Protein AF-A0A7W5FK59-F1 (afdb_monomer_lite)

Secondary structure (DSSP, 8-state):
-EEE-TTS-EEE-----EE-SS-EEEEEETT-THHHHHHH--EEEEEE--SSSSP-EEEEEEEEEEEEEES--HHHHHHGGGS---HHHHHHHHHHHHHH-SEEEEEEEEEEEEEEE-SSS---HHHHHHHHHHHHHHHHHHHHHHHH--

Foldseek 3Di:
DWAQAPVRDIDDDDFFWDDPPFWTKGKFAPPDRCVVRCVVPQWDWDWDWDPDPPIKIKIFIWGWDKAKDFFDDVRNLVRVVPDPDDPVRSVVVNVVRRVPGRIIIITITGTPDMDIDDVPPHHDVVVVVVVVVVVVVVVVVVVVVVVVVD

InterPro domains:
  IPR011576 Pyridoxamine 5'-phosphate oxidase, N-terminal [PF01243] (4-77)
  IPR012349 FMN-binding split barrel [G3DSA:2.30.110.10] (1-125)

Radius of gyration: 23.06 Å; chains: 1; bounding box: 51×38×73 Å

Sequence (150 aa):
MAYATKDGSPRTIPIGFTWNGSQIVVCTAKNAPKLPSLRRDPRVALTIDTEVHPPKILFIRGRAELDSVDGIPEEYLRMNGSYRMTAGQRAEWESAVRSLYDGMVRIVITPTWVKLIDFETTLPSAVEELLRRRTKRQRAERQRAERQGA

Organism: NCBI:txid113559

Structure (mmCIF, N/CA/C/O backbone):
data_AF-A0A7W5FK59-F1
#
_entry.id   AF-A0A7W5FK59-F1
#
loop_
_atom_site.group_PDB
_atom_site.id
_atom_site.type_symbol
_atom_site.label_atom_id
_atom_site.label_alt_id
_atom_site.label_comp_id
_atom_site.label_asym_id
_atom_site.label_entity_id
_atom_site.label_seq_id
_atom_site.pdbx_PDB_ins_code
_atom_site.Cartn_x
_atom_site.Cartn_y
_atom_site.Cartn_z
_atom_site.occupancy
_atom_site.B_iso_or_equiv
_atom_site.auth_seq_id
_atom_site.auth_comp_id
_atom_site.auth_asym_id
_atom_site.auth_atom_id
_atom_site.pdbx_PDB_model_num
ATOM 1 N N . MET A 1 1 ? 1.265 -3.318 2.529 1.00 96.94 1 MET A N 1
ATOM 2 C CA . MET A 1 1 ? 0.164 -4.041 1.852 1.00 96.94 1 MET A CA 1
ATOM 3 C C . MET A 1 1 ? 0.190 -5.502 2.258 1.00 96.94 1 MET A C 1
ATOM 5 O O . MET A 1 1 ? 1.253 -6.112 2.222 1.00 96.94 1 MET A O 1
ATOM 9 N N . ALA A 1 2 ? -0.966 -6.054 2.606 1.00 98.31 2 ALA A N 1
ATOM 10 C CA . ALA A 1 2 ? -1.166 -7.460 2.914 1.00 98.31 2 ALA A CA 1
ATOM 11 C C . ALA A 1 2 ? -2.051 -8.139 1.858 1.00 98.31 2 ALA A C 1
ATOM 13 O O . ALA A 1 2 ? -2.970 -7.516 1.323 1.00 98.31 2 ALA A O 1
ATOM 14 N N . TYR A 1 3 ? -1.756 -9.404 1.568 1.00 98.56 3 TYR A N 1
ATOM 15 C CA . TYR A 1 3 ? -2.476 -10.264 0.628 1.00 98.56 3 TYR A CA 1
ATOM 16 C C . TYR A 1 3 ? -2.338 -11.733 1.055 1.00 98.56 3 TYR A C 1
ATOM 18 O O . TYR A 1 3 ? -1.426 -12.075 1.813 1.00 98.56 3 TYR A O 1
ATOM 26 N N . ALA A 1 4 ? -3.226 -12.602 0.575 1.00 98.38 4 ALA A N 1
ATOM 27 C CA . ALA A 1 4 ? -3.087 -14.046 0.753 1.00 98.38 4 ALA A CA 1
ATOM 28 C C . ALA A 1 4 ? -2.105 -14.607 -0.283 1.00 98.38 4 ALA A C 1
ATOM 30 O O . ALA A 1 4 ? -2.219 -14.319 -1.474 1.00 98.38 4 ALA A O 1
ATOM 31 N N . THR A 1 5 ? -1.132 -15.402 0.148 1.00 97.56 5 THR A N 1
ATOM 32 C CA . THR A 1 5 ? -0.229 -16.156 -0.735 1.00 97.56 5 THR A CA 1
ATOM 33 C C . THR A 1 5 ? -0.960 -17.316 -1.415 1.00 97.56 5 THR A C 1
ATOM 35 O O . THR A 1 5 ? -2.113 -17.635 -1.121 1.00 97.56 5 THR A O 1
ATOM 38 N N . LYS A 1 6 ? -0.269 -18.007 -2.330 1.00 95.00 6 LYS A N 1
ATOM 39 C CA . LYS A 1 6 ? -0.809 -19.186 -3.022 1.00 95.00 6 LYS A CA 1
ATOM 40 C C . LYS A 1 6 ? -1.240 -20.325 -2.096 1.00 95.00 6 LYS A C 1
ATOM 42 O O . LYS A 1 6 ? -2.099 -21.086 -2.508 1.00 95.00 6 LYS A O 1
ATOM 47 N N . ASP A 1 7 ? -0.675 -20.469 -0.904 1.00 95.12 7 ASP A N 1
ATOM 48 C CA . ASP A 1 7 ? -1.100 -21.474 0.084 1.00 95.12 7 ASP A CA 1
ATOM 49 C C . ASP A 1 7 ? -2.190 -20.950 1.041 1.00 95.12 7 ASP A C 1
ATOM 51 O O . ASP A 1 7 ? -2.656 -21.679 1.908 1.00 95.12 7 ASP A O 1
ATOM 55 N N . GLY A 1 8 ? -2.639 -19.703 0.858 1.00 95.81 8 GLY A N 1
ATOM 56 C CA . GLY A 1 8 ? -3.644 -19.050 1.694 1.00 95.81 8 GLY A CA 1
ATOM 57 C C . GLY A 1 8 ? -3.084 -18.377 2.948 1.00 95.81 8 GLY A C 1
ATOM 58 O O . GLY A 1 8 ? -3.845 -17.705 3.645 1.00 95.81 8 GLY A O 1
ATOM 59 N N . SER A 1 9 ? -1.783 -18.503 3.235 1.00 97.62 9 SER A N 1
ATOM 60 C CA . SER A 1 9 ? -1.173 -17.808 4.369 1.00 97.62 9 SER A CA 1
ATOM 61 C C . SER A 1 9 ? -1.144 -16.283 4.151 1.00 97.62 9 SER A C 1
ATOM 63 O O . SER A 1 9 ? -1.069 -15.789 3.019 1.00 97.62 9 SER A O 1
ATOM 65 N N . PRO A 1 10 ? -1.262 -15.476 5.219 1.00 97.62 10 PRO A N 1
ATOM 66 C CA . PRO A 1 10 ? -1.187 -14.031 5.086 1.00 97.62 10 PRO A CA 1
ATOM 67 C C . PRO A 1 10 ? 0.263 -13.598 4.861 1.00 97.62 10 PRO A C 1
ATOM 69 O O . PRO A 1 10 ? 1.164 -13.968 5.612 1.00 97.62 10 PRO A O 1
ATOM 72 N N . ARG A 1 11 ? 0.490 -12.731 3.873 1.00 97.69 11 ARG A N 1
ATOM 73 C CA . ARG A 1 11 ? 1.781 -12.072 3.663 1.00 97.69 11 ARG A CA 1
ATOM 74 C C . ARG A 1 11 ? 1.618 -10.566 3.653 1.00 97.69 11 ARG A C 1
ATOM 76 O O . ARG A 1 11 ? 0.783 -10.029 2.931 1.00 97.69 11 ARG A O 1
ATOM 83 N N . THR A 1 12 ? 2.474 -9.886 4.408 1.00 97.81 12 THR A N 1
ATOM 84 C CA . THR A 1 12 ? 2.587 -8.426 4.405 1.00 97.81 12 THR A CA 1
ATOM 85 C C . THR A 1 12 ? 3.912 -7.993 3.789 1.00 97.81 12 THR A C 1
ATOM 87 O O . THR A 1 12 ? 4.931 -8.663 3.956 1.00 97.81 12 THR A O 1
ATOM 90 N N . ILE A 1 13 ? 3.887 -6.896 3.034 1.00 96.75 13 ILE A N 1
ATOM 91 C CA . ILE A 1 13 ? 5.071 -6.257 2.457 1.00 96.75 13 ILE A CA 1
ATOM 92 C C . ILE A 1 13 ? 4.979 -4.730 2.589 1.00 96.75 13 ILE A C 1
ATOM 94 O O . ILE A 1 13 ? 3.888 -4.172 2.392 1.00 96.75 13 ILE A O 1
ATOM 98 N N . PRO A 1 14 ? 6.095 -4.031 2.858 1.00 94.88 14 PRO A N 1
ATOM 99 C CA . PRO A 1 14 ? 6.174 -2.600 2.604 1.00 94.88 14 PRO A CA 1
ATOM 100 C C . PRO A 1 14 ? 6.085 -2.367 1.093 1.00 94.88 14 PRO A C 1
ATOM 102 O O . PRO A 1 14 ? 6.610 -3.154 0.299 1.00 94.88 14 PRO A O 1
ATOM 105 N N . ILE A 1 15 ? 5.357 -1.334 0.679 1.00 93.94 15 ILE A N 1
ATOM 106 C CA . ILE A 1 15 ? 5.208 -1.022 -0.740 1.00 93.94 15 ILE A CA 1
ATOM 107 C C . ILE A 1 15 ? 4.877 0.457 -0.930 1.00 93.94 15 ILE A C 1
ATOM 109 O O . ILE A 1 15 ? 4.030 0.992 -0.214 1.00 93.94 15 ILE A O 1
ATOM 113 N N . GLY A 1 16 ? 5.541 1.096 -1.894 1.00 94.19 16 GLY A N 1
ATOM 114 C CA . GLY A 1 16 ? 5.165 2.427 -2.361 1.00 94.19 16 GLY A CA 1
ATOM 115 C C . GLY A 1 16 ? 3.838 2.384 -3.117 1.00 94.19 16 GLY A C 1
ATOM 116 O O . GLY A 1 16 ? 3.477 1.356 -3.700 1.00 94.19 16 GLY A O 1
ATOM 117 N N . PHE A 1 17 ? 3.112 3.497 -3.105 1.00 95.88 17 PHE A N 1
ATOM 118 C CA . PHE A 1 17 ? 1.853 3.641 -3.824 1.00 95.88 17 PHE A CA 1
ATOM 119 C C . PHE A 1 17 ? 1.635 5.086 -4.281 1.00 95.88 17 PHE A C 1
ATOM 121 O O . PHE A 1 17 ? 2.256 6.015 -3.771 1.00 95.88 17 PHE A O 1
ATOM 128 N N . THR A 1 18 ? 0.714 5.270 -5.223 1.00 96.19 18 THR A N 1
ATOM 129 C CA . THR A 1 18 ? 0.133 6.570 -5.582 1.00 96.19 18 THR A CA 1
ATOM 130 C C . THR A 1 18 ? -1.377 6.528 -5.351 1.00 96.19 18 THR A C 1
ATOM 132 O O . THR A 1 18 ? -2.008 5.500 -5.592 1.00 96.19 18 THR A O 1
ATOM 135 N N . TRP A 1 19 ? -1.967 7.635 -4.900 1.00 95.81 19 TRP A N 1
ATOM 136 C CA . TRP A 1 19 ? -3.418 7.835 -4.900 1.00 95.81 19 TRP A CA 1
ATOM 137 C C . TRP A 1 19 ? -3.818 8.633 -6.140 1.00 95.81 19 TRP A C 1
ATOM 139 O O . TRP A 1 19 ? -3.292 9.723 -6.354 1.00 95.81 19 TRP A O 1
ATOM 149 N N . ASN A 1 20 ? -4.734 8.105 -6.954 1.00 94.06 20 ASN A N 1
ATOM 150 C CA . ASN A 1 20 ? -5.186 8.768 -8.186 1.00 94.06 20 ASN A CA 1
ATOM 151 C C . ASN A 1 20 ? -6.514 9.538 -8.025 1.00 94.06 20 ASN A C 1
ATOM 153 O O . ASN A 1 20 ? -7.112 9.940 -9.016 1.00 94.06 20 ASN A O 1
ATOM 157 N N . GLY A 1 21 ? -7.001 9.704 -6.791 1.00 96.00 21 GLY A N 1
ATOM 158 C CA . GLY A 1 21 ? -8.294 10.331 -6.494 1.00 96.00 21 GLY A CA 1
ATOM 159 C C . GLY A 1 21 ? -9.407 9.341 -6.144 1.00 96.00 21 GLY A C 1
ATOM 160 O O . GLY A 1 21 ? -10.349 9.726 -5.457 1.00 96.00 21 GLY A O 1
ATOM 161 N N . SER A 1 22 ? -9.292 8.072 -6.548 1.00 96.88 22 SER A N 1
ATOM 162 C CA . SER A 1 22 ? -10.304 7.038 -6.254 1.00 96.88 22 SER A CA 1
ATOM 163 C C . SER A 1 22 ? -9.731 5.651 -5.944 1.00 96.88 22 SER A C 1
ATOM 165 O O . SER A 1 22 ? -10.368 4.851 -5.256 1.00 96.88 22 SER A O 1
ATOM 167 N N . GLN A 1 23 ? -8.520 5.368 -6.413 1.00 98.25 23 GLN A N 1
ATOM 168 C CA . GLN A 1 23 ? -7.849 4.084 -6.285 1.00 98.25 23 GLN A CA 1
ATOM 169 C C . GLN A 1 23 ? -6.405 4.267 -5.826 1.00 98.25 23 GLN A C 1
ATOM 171 O O . GLN A 1 23 ? -5.742 5.278 -6.085 1.00 98.25 23 GLN A O 1
ATOM 176 N N . ILE A 1 24 ? -5.907 3.233 -5.156 1.00 98.19 24 ILE A N 1
ATOM 177 C CA . ILE A 1 24 ? -4.500 3.121 -4.788 1.00 98.19 24 ILE A CA 1
ATOM 178 C C . ILE A 1 24 ? -3.802 2.346 -5.897 1.00 98.19 24 ILE A C 1
ATOM 180 O O . ILE A 1 24 ? -4.177 1.213 -6.187 1.00 98.19 24 ILE A O 1
ATOM 184 N N . VAL A 1 25 ? -2.774 2.934 -6.499 1.00 98.12 25 VAL A N 1
ATOM 185 C CA . VAL A 1 25 ? -1.997 2.298 -7.563 1.00 98.12 25 VAL A CA 1
ATOM 186 C C . VAL A 1 25 ? -0.626 1.914 -7.035 1.00 98.12 25 VAL A C 1
ATOM 188 O O . VAL A 1 25 ? 0.133 2.752 -6.545 1.00 98.12 25 VAL A O 1
ATOM 191 N N . VAL A 1 26 ? -0.303 0.632 -7.160 1.00 97.69 26 VAL A N 1
ATOM 192 C CA . VAL A 1 26 ? 1.002 0.063 -6.823 1.00 97.69 26 VAL A CA 1
ATOM 193 C C . VAL A 1 26 ? 1.628 -0.475 -8.100 1.00 97.69 26 VAL A C 1
ATOM 195 O O . VAL A 1 26 ? 1.048 -1.333 -8.750 1.00 97.69 26 VAL A O 1
ATOM 198 N N . CYS A 1 27 ? 2.829 -0.029 -8.451 1.00 97.62 27 CYS A N 1
ATOM 199 C CA . CYS A 1 27 ? 3.539 -0.554 -9.620 1.00 97.62 27 CYS A CA 1
ATOM 200 C C . CYS A 1 27 ? 4.596 -1.578 -9.195 1.00 97.62 27 CYS A C 1
ATOM 202 O O . CYS A 1 27 ? 5.284 -1.402 -8.187 1.00 97.62 27 CYS A O 1
ATOM 204 N N . THR A 1 28 ? 4.719 -2.677 -9.937 1.00 97.38 28 THR A N 1
ATOM 205 C CA . THR A 1 28 ? 5.665 -3.753 -9.622 1.00 97.38 28 THR A CA 1
ATOM 206 C C . THR A 1 28 ? 6.175 -4.433 -10.896 1.00 97.38 28 THR A C 1
ATOM 208 O O . THR A 1 28 ? 5.521 -4.381 -11.935 1.00 97.38 28 THR A O 1
ATOM 211 N N . ALA A 1 29 ? 7.332 -5.094 -10.817 1.00 97.12 29 ALA A N 1
ATOM 212 C CA . ALA A 1 29 ? 7.882 -5.872 -11.925 1.00 97.12 29 ALA A CA 1
ATOM 213 C C . ALA A 1 29 ? 6.955 -7.033 -12.336 1.00 97.12 29 ALA A C 1
ATOM 215 O O . ALA A 1 29 ? 6.305 -7.654 -11.487 1.00 97.12 29 ALA A O 1
ATOM 216 N N . LYS A 1 30 ? 6.946 -7.377 -13.631 1.00 97.50 30 LYS A N 1
ATOM 217 C CA . LYS A 1 30 ? 6.098 -8.438 -14.215 1.00 97.50 30 LYS A CA 1
ATOM 218 C C . LYS A 1 30 ? 6.310 -9.827 -13.588 1.00 97.50 30 LYS A C 1
ATOM 220 O O . LYS A 1 30 ? 5.404 -10.657 -13.610 1.00 97.50 30 LYS A O 1
ATOM 225 N N . ASN A 1 31 ? 7.477 -10.076 -12.992 1.00 96.50 31 ASN A N 1
ATOM 226 C CA . ASN A 1 31 ? 7.832 -11.333 -12.326 1.00 96.50 31 ASN A CA 1
ATOM 227 C C . ASN A 1 31 ? 7.589 -11.330 -10.801 1.00 96.50 31 ASN A C 1
ATOM 229 O O . ASN A 1 31 ? 7.997 -12.267 -10.112 1.00 96.50 31 ASN A O 1
ATOM 233 N N . ALA A 1 32 ? 6.934 -10.306 -10.240 1.00 97.50 32 ALA A N 1
ATOM 234 C CA . ALA A 1 32 ? 6.761 -10.203 -8.795 1.00 97.50 32 ALA A CA 1
ATOM 235 C C . ALA A 1 32 ? 5.917 -11.368 -8.222 1.00 97.50 32 ALA A C 1
ATOM 237 O O . ALA A 1 32 ? 4.813 -11.641 -8.705 1.00 97.50 32 ALA A O 1
ATOM 238 N N . PRO A 1 33 ? 6.344 -12.004 -7.109 1.00 95.69 33 PRO A N 1
ATOM 239 C CA . PRO A 1 33 ? 5.711 -13.220 -6.574 1.00 95.69 33 PRO A CA 1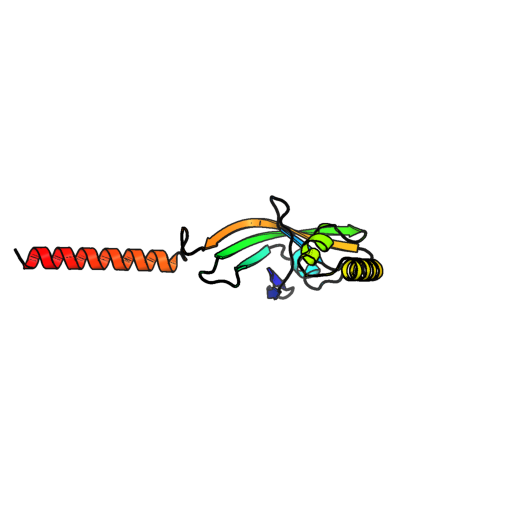
ATOM 240 C C . PRO A 1 33 ? 4.285 -13.000 -6.046 1.00 95.69 33 PRO A C 1
ATOM 242 O O . PRO A 1 33 ? 3.519 -13.950 -5.871 1.00 95.69 33 PRO A O 1
ATOM 245 N N . LYS A 1 34 ? 3.910 -11.741 -5.798 1.00 97.19 34 LYS A N 1
ATOM 246 C CA . LYS A 1 34 ? 2.554 -11.356 -5.397 1.00 97.19 34 LYS A CA 1
ATOM 247 C C . LYS A 1 34 ? 1.547 -11.511 -6.541 1.00 97.19 34 LYS A C 1
ATOM 249 O O . LYS A 1 34 ? 0.398 -11.835 -6.272 1.00 97.19 34 LYS A O 1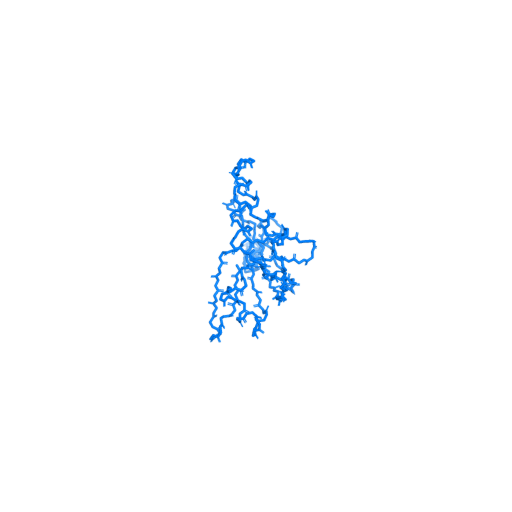
ATOM 254 N N . LEU A 1 35 ? 1.968 -11.354 -7.802 1.00 98.12 35 LEU A N 1
ATOM 255 C CA . LEU A 1 35 ? 1.050 -11.308 -8.947 1.00 98.12 35 LEU A CA 1
ATOM 256 C C . LEU A 1 35 ? 0.250 -12.606 -9.119 1.00 98.12 35 LEU A C 1
ATOM 258 O O . LEU A 1 35 ? -0.973 -12.524 -9.185 1.00 98.12 35 LEU A O 1
ATOM 262 N N . PRO A 1 36 ? 0.853 -13.813 -9.105 1.00 97.88 36 PRO A N 1
ATOM 263 C CA . PRO A 1 36 ? 0.067 -15.043 -9.172 1.00 97.88 36 PRO A CA 1
ATOM 264 C C . PRO A 1 36 ? -0.890 -15.228 -7.988 1.00 97.88 36 PRO A C 1
ATOM 266 O O . PRO A 1 36 ? -1.944 -15.831 -8.150 1.00 97.88 36 PRO A O 1
ATOM 269 N N . SER A 1 37 ? -0.523 -14.727 -6.805 1.00 98.31 37 SER A N 1
ATOM 270 C CA . SER A 1 37 ? -1.376 -14.817 -5.616 1.00 98.31 37 SER A CA 1
ATOM 271 C C . SER A 1 37 ? -2.588 -13.891 -5.753 1.00 98.31 37 SER A C 1
ATOM 273 O O . SER A 1 37 ? -3.714 -14.329 -5.554 1.00 98.31 37 SER A O 1
ATOM 275 N N . LEU A 1 38 ? -2.369 -12.658 -6.220 1.00 98.38 38 LEU A N 1
ATOM 276 C CA . LEU A 1 38 ? -3.424 -11.670 -6.463 1.00 98.38 38 LEU A CA 1
ATOM 277 C C . LEU A 1 38 ? -4.369 -12.056 -7.610 1.00 98.38 38 LEU A C 1
ATOM 279 O O . LEU A 1 38 ? -5.544 -11.712 -7.569 1.00 98.38 38 LEU A O 1
ATOM 283 N N . ARG A 1 39 ? -3.890 -12.812 -8.610 1.00 97.75 39 ARG A N 1
ATOM 284 C CA . ARG A 1 39 ? -4.769 -13.410 -9.634 1.00 97.75 39 ARG A CA 1
ATOM 285 C C . ARG A 1 39 ? -5.744 -14.423 -9.039 1.00 97.75 39 ARG A C 1
ATOM 287 O O . ARG A 1 39 ? -6.866 -14.526 -9.516 1.00 97.75 39 ARG A O 1
ATOM 294 N N . ARG A 1 40 ? -5.309 -15.188 -8.031 1.00 97.62 40 ARG A N 1
ATOM 295 C CA . ARG A 1 40 ? -6.147 -16.191 -7.357 1.00 97.62 40 ARG A CA 1
ATOM 296 C C . ARG A 1 40 ? -7.106 -15.540 -6.364 1.00 97.62 40 ARG A C 1
ATOM 298 O O . ARG A 1 40 ? -8.262 -15.939 -6.288 1.00 97.62 40 ARG A O 1
ATOM 305 N N . ASP A 1 41 ? -6.617 -14.572 -5.599 1.00 98.31 41 ASP A N 1
ATOM 306 C CA . ASP A 1 41 ? -7.400 -13.837 -4.614 1.00 98.31 41 ASP A CA 1
ATOM 307 C C . ASP A 1 41 ? -7.057 -12.341 -4.685 1.00 98.31 41 ASP A C 1
ATOM 309 O O . ASP A 1 41 ? -5.993 -11.930 -4.215 1.00 98.31 41 ASP A O 1
ATOM 313 N N . PRO A 1 42 ? -7.945 -11.506 -5.252 1.00 98.38 42 PRO A N 1
ATOM 314 C CA . PRO A 1 42 ? -7.677 -10.084 -5.433 1.00 98.38 42 PRO A CA 1
ATOM 315 C C . PRO A 1 42 ? -7.854 -9.278 -4.143 1.00 98.38 42 PRO A C 1
ATOM 317 O O . PRO A 1 42 ? -7.691 -8.059 -4.162 1.00 98.38 42 PRO A O 1
ATOM 320 N N . ARG A 1 43 ? -8.248 -9.896 -3.024 1.00 98.75 43 ARG A N 1
ATOM 321 C CA . ARG A 1 43 ? -8.468 -9.170 -1.771 1.00 98.75 43 ARG A CA 1
ATOM 322 C C . ARG A 1 43 ? -7.136 -8.732 -1.176 1.00 98.75 43 ARG A C 1
ATOM 324 O O . ARG A 1 43 ? -6.218 -9.529 -0.988 1.00 98.75 43 ARG A O 1
ATOM 331 N N . VAL A 1 44 ? -7.066 -7.456 -0.819 1.00 98.81 44 VAL A N 1
ATOM 332 C CA . VAL A 1 44 ? -5.892 -6.847 -0.191 1.00 98.81 44 VAL A CA 1
ATOM 333 C C . VAL A 1 44 ? -6.290 -5.997 1.006 1.00 98.81 44 VAL A C 1
ATOM 335 O O . VAL A 1 44 ? -7.421 -5.513 1.111 1.00 98.81 44 VAL A O 1
ATOM 338 N N . ALA A 1 45 ? -5.330 -5.785 1.901 1.00 98.69 45 ALA A N 1
ATOM 339 C CA . ALA A 1 45 ? -5.438 -4.818 2.983 1.00 98.69 45 ALA A CA 1
ATOM 340 C C . ALA A 1 45 ? -4.215 -3.897 3.019 1.00 98.69 45 ALA A C 1
ATOM 342 O O . ALA A 1 45 ? -3.093 -4.294 2.689 1.00 98.69 45 ALA A O 1
ATOM 343 N N . LEU A 1 46 ? -4.428 -2.648 3.416 1.00 98.38 46 LEU A N 1
ATOM 344 C CA . LEU A 1 46 ? -3.380 -1.654 3.586 1.00 98.38 46 LEU A CA 1
ATOM 345 C C . LEU A 1 46 ? -3.572 -0.959 4.929 1.00 98.38 46 LEU A C 1
ATOM 347 O O . LEU A 1 46 ? -4.691 -0.645 5.327 1.00 98.38 46 LEU A O 1
ATOM 351 N N . THR A 1 47 ? -2.449 -0.720 5.591 1.00 97.25 47 THR A N 1
ATOM 352 C CA . THR A 1 47 ? -2.342 0.194 6.720 1.00 97.25 47 THR A CA 1
ATOM 353 C C . THR A 1 47 ? -1.374 1.275 6.286 1.00 97.25 47 THR A C 1
ATOM 355 O O . THR A 1 47 ? -0.273 0.956 5.832 1.00 97.25 47 THR A O 1
ATOM 358 N N . ILE A 1 48 ? -1.811 2.523 6.381 1.00 95.81 48 ILE A N 1
ATOM 359 C CA . ILE A 1 48 ? -0.977 3.706 6.197 1.00 95.81 48 ILE A CA 1
ATOM 360 C C . ILE A 1 48 ? -0.936 4.390 7.556 1.00 95.81 48 ILE A C 1
ATOM 362 O O . ILE A 1 48 ? -1.983 4.577 8.170 1.00 95.81 48 ILE A O 1
ATOM 366 N N . ASP A 1 49 ? 0.258 4.705 8.031 1.00 93.88 49 ASP A N 1
ATOM 367 C CA . ASP A 1 49 ? 0.476 5.348 9.322 1.00 93.88 49 ASP A CA 1
ATOM 368 C C . ASP A 1 49 ? 1.531 6.445 9.169 1.00 93.88 49 ASP A C 1
ATOM 370 O O . ASP A 1 49 ? 2.312 6.450 8.212 1.00 93.88 49 ASP A O 1
ATOM 374 N N . THR A 1 50 ? 1.531 7.378 10.107 1.00 92.69 50 THR A N 1
ATOM 375 C CA . THR A 1 50 ? 2.531 8.429 10.246 1.00 92.69 50 THR A CA 1
ATOM 376 C C . THR A 1 50 ? 3.577 8.036 11.277 1.00 92.69 50 THR A C 1
ATOM 378 O O . THR A 1 50 ? 3.272 7.375 12.260 1.00 92.69 50 THR A O 1
ATOM 381 N N . GLU A 1 51 ? 4.796 8.540 11.129 1.00 89.69 51 GLU A N 1
ATOM 382 C CA . GLU A 1 51 ? 5.877 8.280 12.091 1.00 89.69 51 GLU A CA 1
ATOM 383 C C . GLU A 1 51 ? 5.813 9.178 13.347 1.00 89.69 51 GLU A C 1
ATOM 385 O O . GLU A 1 51 ? 6.648 9.056 14.241 1.00 89.69 51 GLU A O 1
ATOM 390 N N . VAL A 1 52 ? 4.837 10.094 13.430 1.00 88.94 52 VAL A N 1
ATOM 391 C CA . VAL A 1 52 ? 4.704 11.087 14.512 1.00 88.94 52 VAL A CA 1
ATOM 392 C C . VAL A 1 52 ? 3.582 10.741 15.494 1.00 88.94 52 VAL A C 1
ATOM 394 O O . VAL A 1 52 ? 2.624 10.058 15.142 1.00 88.94 52 VAL A O 1
ATOM 397 N N . HIS A 1 53 ? 3.693 11.238 16.730 1.00 84.69 53 HIS A N 1
ATOM 398 C CA . HIS A 1 53 ? 2.679 11.070 17.773 1.00 84.69 53 HIS A CA 1
ATOM 399 C C . HIS A 1 53 ? 1.802 12.333 17.925 1.00 84.69 53 HIS A C 1
ATOM 401 O O . HIS A 1 53 ? 2.365 13.429 17.980 1.00 84.69 53 HIS A O 1
ATOM 407 N N . PRO A 1 54 ? 0.466 12.207 18.075 1.00 86.00 54 PRO A N 1
ATOM 408 C CA . PRO A 1 54 ? -0.322 10.974 17.973 1.00 86.00 54 PRO A CA 1
ATOM 409 C C . PRO A 1 54 ? -0.373 10.438 16.529 1.00 86.00 54 PRO A C 1
ATOM 411 O O . PRO A 1 54 ? -0.338 11.231 15.586 1.00 86.00 54 PRO A O 1
ATOM 414 N N . PRO A 1 55 ? -0.442 9.106 16.343 1.00 90.62 55 PRO A N 1
ATOM 415 C CA . PRO A 1 55 ? -0.418 8.517 15.012 1.00 90.62 55 PRO A CA 1
ATOM 416 C C . PRO A 1 55 ? -1.729 8.781 14.268 1.00 90.62 55 PRO A C 1
ATOM 418 O O . PRO A 1 55 ? -2.814 8.734 14.856 1.00 90.62 55 PRO A O 1
ATOM 421 N N . LYS A 1 56 ? -1.625 9.004 12.956 1.00 94.69 56 LYS A N 1
ATOM 422 C CA . LYS A 1 56 ? -2.766 9.067 12.037 1.00 94.69 56 LYS A CA 1
ATOM 423 C C . LYS A 1 56 ? -2.767 7.821 11.171 1.00 94.69 56 LYS A C 1
ATOM 425 O O . LYS A 1 56 ? -1.975 7.692 10.241 1.00 94.69 56 LYS A O 1
ATOM 430 N N . ILE A 1 57 ? -3.695 6.921 11.479 1.00 95.81 57 ILE A N 1
ATOM 431 C CA . ILE A 1 57 ? -3.738 5.577 10.918 1.00 95.81 57 ILE A CA 1
ATOM 432 C C . ILE A 1 57 ? -4.937 5.451 9.988 1.00 95.81 57 ILE A C 1
ATOM 434 O O . ILE A 1 57 ? -6.086 5.636 10.393 1.00 95.81 57 ILE A O 1
ATOM 438 N N . LEU A 1 58 ? -4.678 5.056 8.749 1.00 97.06 58 LEU A N 1
ATOM 439 C CA . LEU A 1 58 ? -5.694 4.722 7.766 1.00 97.06 58 LEU A CA 1
ATOM 440 C C . LEU A 1 58 ? -5.654 3.222 7.476 1.00 97.06 58 LEU A C 1
ATOM 442 O O . LEU A 1 58 ? -4.683 2.697 6.926 1.00 97.06 58 LEU A O 1
ATOM 446 N N . PHE A 1 59 ? -6.738 2.533 7.820 1.00 97.50 59 PHE A N 1
ATOM 447 C CA . PHE A 1 59 ? -6.955 1.139 7.461 1.00 97.50 59 PHE A CA 1
ATOM 448 C C . PHE A 1 59 ? -7.820 1.042 6.219 1.00 97.50 59 PHE A C 1
ATOM 450 O O . PHE A 1 59 ? -8.881 1.660 6.137 1.00 97.50 59 PHE A O 1
ATOM 457 N N . ILE A 1 60 ? -7.395 0.211 5.277 1.00 98.56 60 ILE A N 1
ATOM 458 C CA . ILE A 1 60 ? -8.067 0.027 3.998 1.00 98.56 60 ILE A CA 1
ATOM 459 C C . ILE A 1 60 ? -8.175 -1.464 3.713 1.00 98.56 60 ILE A C 1
ATOM 461 O O . ILE A 1 60 ? -7.214 -2.219 3.869 1.00 98.56 60 ILE A O 1
ATOM 465 N N . ARG A 1 61 ? -9.350 -1.887 3.254 1.00 98.75 61 ARG A N 1
ATOM 466 C CA . ARG A 1 61 ? -9.542 -3.157 2.547 1.00 98.75 61 ARG A CA 1
ATOM 467 C C . ARG A 1 61 ? -9.986 -2.836 1.131 1.00 98.75 61 ARG A C 1
ATOM 469 O O . ARG A 1 61 ? -10.714 -1.865 0.926 1.00 98.75 61 ARG A O 1
ATOM 476 N N . GLY A 1 62 ? -9.567 -3.644 0.171 1.00 98.62 62 GLY A N 1
ATOM 477 C CA . GLY A 1 62 ? -9.930 -3.426 -1.221 1.00 98.62 62 GLY A CA 1
ATOM 478 C C . GLY A 1 62 ? -9.791 -4.667 -2.083 1.00 98.62 62 GLY A C 1
ATOM 479 O O . GLY A 1 62 ? -9.376 -5.734 -1.617 1.00 98.62 62 GLY A O 1
ATOM 480 N N . ARG A 1 63 ? -10.134 -4.499 -3.359 1.00 98.69 63 ARG A N 1
ATOM 481 C CA . ARG A 1 63 ? -9.866 -5.478 -4.416 1.00 98.69 63 ARG A CA 1
ATOM 482 C C . ARG A 1 63 ? -8.844 -4.920 -5.390 1.00 98.69 63 ARG A C 1
ATOM 484 O O . ARG A 1 63 ? -8.961 -3.773 -5.807 1.00 98.69 63 ARG A O 1
ATOM 491 N N . ALA A 1 64 ? -7.863 -5.747 -5.720 1.00 98.75 64 ALA A N 1
ATOM 492 C CA . ALA A 1 64 ? -6.816 -5.464 -6.677 1.00 98.75 64 ALA A CA 1
ATOM 493 C C . ALA A 1 64 ? -7.201 -5.956 -8.076 1.00 98.75 64 ALA A C 1
ATOM 495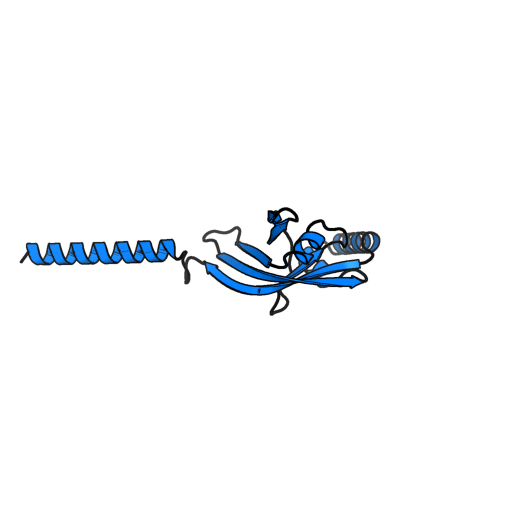 O O . ALA A 1 64 ? -7.581 -7.114 -8.254 1.00 98.75 64 ALA A O 1
ATOM 496 N N . GLU A 1 65 ? -7.015 -5.092 -9.061 1.00 98.69 65 GLU A N 1
ATOM 497 C CA . GLU A 1 65 ? -6.965 -5.427 -10.478 1.00 98.69 65 GLU A CA 1
ATOM 498 C C . GLU A 1 65 ? -5.513 -5.360 -10.948 1.00 98.69 65 GLU A C 1
ATOM 500 O O . GLU A 1 65 ? -4.730 -4.531 -10.479 1.00 98.69 65 GLU A O 1
ATOM 505 N N . LEU A 1 66 ? -5.130 -6.288 -11.823 1.00 98.62 66 LEU A N 1
ATOM 506 C CA . LEU A 1 66 ? -3.770 -6.387 -12.339 1.00 98.62 66 LEU A CA 1
ATOM 507 C C . LEU A 1 66 ? -3.762 -5.918 -13.783 1.00 98.62 66 LEU A C 1
ATOM 509 O O . LEU A 1 66 ? -4.289 -6.599 -14.658 1.00 98.62 66 LEU A O 1
ATOM 513 N N . ASP A 1 67 ? -3.129 -4.783 -14.006 1.00 98.06 67 ASP A N 1
ATOM 514 C CA . ASP A 1 67 ? -3.084 -4.119 -15.291 1.00 98.06 67 ASP A CA 1
ATOM 515 C C . ASP A 1 67 ? -1.637 -4.039 -15.787 1.00 98.06 67 ASP A C 1
ATOM 517 O O . ASP A 1 67 ? -0.781 -3.378 -15.196 1.00 98.06 67 ASP A O 1
ATOM 521 N N . SER A 1 68 ? -1.341 -4.802 -16.835 1.00 97.88 68 SER A N 1
ATOM 522 C CA . SER A 1 68 ? -0.009 -4.864 -17.434 1.00 97.88 68 SER A CA 1
ATOM 523 C C . SER A 1 68 ? 0.195 -3.672 -18.357 1.00 97.88 68 SER A C 1
ATOM 525 O O . SER A 1 68 ? -0.630 -3.418 -19.227 1.00 97.88 68 SER A O 1
ATOM 527 N N . VAL A 1 69 ? 1.326 -2.993 -18.211 1.00 97.25 69 VAL A N 1
ATOM 528 C CA . VAL A 1 69 ? 1.696 -1.848 -19.042 1.00 97.25 69 VAL A CA 1
ATOM 529 C C . VAL A 1 69 ? 3.079 -2.037 -19.643 1.00 97.25 69 VAL A C 1
ATOM 531 O O . VAL A 1 69 ? 3.984 -2.597 -19.009 1.00 97.25 69 VAL A O 1
ATOM 534 N N . ASP A 1 70 ? 3.240 -1.540 -20.863 1.00 95.88 70 ASP A N 1
ATOM 535 C CA . ASP A 1 70 ? 4.539 -1.448 -21.515 1.00 95.88 70 ASP A CA 1
ATOM 536 C C . ASP A 1 70 ? 5.336 -0.275 -20.937 1.00 95.88 70 ASP A C 1
ATOM 538 O O . ASP A 1 70 ? 4.796 0.794 -20.642 1.00 95.88 70 ASP A O 1
ATOM 542 N N . GLY A 1 71 ? 6.639 -0.485 -20.747 1.00 95.38 71 GLY A N 1
ATOM 543 C CA . GLY A 1 71 ? 7.523 0.499 -20.132 1.00 95.38 71 GLY A CA 1
ATOM 544 C C . GLY A 1 71 ? 7.189 0.850 -18.674 1.00 95.38 71 GLY A C 1
ATOM 545 O O . GLY A 1 71 ? 6.624 0.067 -17.905 1.00 95.38 71 GLY A O 1
ATOM 546 N N . ILE A 1 72 ? 7.615 2.046 -18.261 1.00 96.38 72 ILE A N 1
ATOM 547 C CA . ILE A 1 72 ? 7.542 2.491 -16.865 1.00 96.38 72 ILE A CA 1
ATOM 548 C C . ILE A 1 72 ? 6.321 3.400 -16.673 1.00 96.38 72 ILE A C 1
ATOM 550 O O . ILE A 1 72 ? 6.334 4.518 -17.194 1.00 96.38 72 ILE A O 1
ATOM 554 N N . PRO A 1 73 ? 5.294 2.981 -15.913 1.00 95.62 73 PRO A N 1
ATOM 555 C CA . PRO A 1 73 ? 4.153 3.838 -15.610 1.00 95.62 73 PRO A CA 1
ATOM 556 C C . PRO A 1 73 ? 4.561 5.069 -14.792 1.00 95.62 73 PRO A C 1
ATOM 558 O O . PRO A 1 73 ? 5.443 5.013 -13.929 1.00 95.62 73 PRO A O 1
ATOM 561 N N . GLU A 1 74 ? 3.885 6.190 -15.031 1.00 92.94 74 GLU A N 1
ATOM 562 C CA . GLU A 1 74 ? 4.183 7.467 -14.377 1.00 92.94 74 GLU A CA 1
ATOM 563 C C . GLU A 1 74 ? 3.974 7.392 -12.855 1.00 92.94 74 GLU A C 1
ATOM 565 O O . GLU A 1 74 ? 4.736 7.974 -12.085 1.00 92.94 74 GLU A O 1
ATOM 570 N N . GLU A 1 75 ? 3.001 6.600 -12.394 1.00 94.25 75 GLU A N 1
ATOM 571 C CA . GLU A 1 75 ? 2.765 6.299 -10.980 1.00 94.25 75 GLU A CA 1
ATOM 572 C C . GLU A 1 75 ? 4.019 5.739 -10.297 1.00 94.25 75 GLU A C 1
ATOM 574 O O . GLU A 1 75 ? 4.301 6.088 -9.150 1.00 94.25 75 GLU A O 1
ATOM 579 N N . TYR A 1 76 ? 4.795 4.898 -10.995 1.00 94.69 76 TYR A N 1
ATOM 580 C CA . TYR A 1 76 ? 6.046 4.354 -10.469 1.00 94.69 76 TYR A CA 1
ATOM 581 C C . TYR A 1 76 ? 7.100 5.443 -10.287 1.00 94.69 76 TYR A C 1
ATOM 583 O O . TYR A 1 76 ? 7.760 5.503 -9.246 1.00 94.69 76 TYR A O 1
ATOM 591 N N . LEU A 1 77 ? 7.232 6.326 -11.276 1.00 91.81 77 LEU A N 1
ATOM 592 C CA . LEU A 1 77 ? 8.177 7.436 -11.235 1.00 91.81 77 LEU A CA 1
ATOM 593 C C . LEU A 1 77 ? 7.804 8.459 -10.157 1.00 91.81 77 LEU A C 1
ATOM 595 O O . LEU A 1 77 ? 8.703 8.942 -9.464 1.00 91.81 77 LEU A O 1
ATOM 599 N N . ARG A 1 78 ? 6.507 8.753 -9.987 1.00 89.31 78 ARG A N 1
ATOM 600 C CA . ARG A 1 78 ? 5.990 9.681 -8.971 1.00 89.31 78 ARG A CA 1
ATOM 601 C C . ARG A 1 78 ? 6.218 9.169 -7.556 1.00 89.31 78 ARG A C 1
ATOM 603 O O . ARG A 1 78 ? 6.810 9.884 -6.754 1.00 89.31 78 ARG A O 1
ATOM 610 N N . MET A 1 79 ? 5.808 7.936 -7.244 1.00 87.81 79 MET A N 1
ATOM 611 C CA . MET A 1 79 ? 5.938 7.427 -5.870 1.00 87.81 79 MET A CA 1
ATOM 612 C C . MET A 1 79 ? 7.398 7.272 -5.429 1.00 87.81 79 MET A C 1
ATOM 614 O O . MET A 1 79 ? 7.705 7.484 -4.265 1.00 87.81 79 MET A O 1
ATOM 618 N N . ASN A 1 80 ? 8.311 6.954 -6.352 1.00 85.00 80 ASN A N 1
ATOM 619 C CA . ASN A 1 80 ? 9.748 6.896 -6.062 1.00 85.00 80 ASN A CA 1
ATOM 620 C C . ASN A 1 80 ? 10.432 8.272 -6.173 1.00 85.00 80 ASN A C 1
ATOM 622 O O . ASN A 1 80 ? 11.642 8.379 -6.013 1.00 85.00 80 ASN A O 1
ATOM 626 N N . GLY A 1 81 ? 9.685 9.339 -6.465 1.00 71.62 81 GLY A N 1
ATOM 627 C CA . GLY A 1 81 ? 10.177 10.718 -6.421 1.00 71.62 81 GLY A CA 1
ATOM 628 C C . GLY A 1 81 ? 10.202 11.318 -5.014 1.00 71.62 81 GLY A C 1
ATOM 629 O O . GLY A 1 81 ? 10.757 12.394 -4.833 1.00 71.62 81 GLY A O 1
ATOM 630 N N . SER A 1 82 ? 9.634 10.640 -4.009 1.00 62.44 82 SER A N 1
ATOM 631 C CA . SER A 1 82 ? 9.622 11.121 -2.620 1.00 62.44 82 SER A CA 1
ATOM 632 C C . SER A 1 82 ? 10.985 11.028 -1.922 1.00 62.44 82 SER A C 1
ATOM 634 O O . SER A 1 82 ? 11.155 11.575 -0.833 1.00 62.44 82 SER A O 1
ATOM 636 N N . TYR A 1 83 ? 11.959 10.334 -2.519 1.00 67.62 83 TYR A N 1
ATOM 637 C CA . TYR A 1 83 ? 13.338 10.330 -2.041 1.00 67.62 83 TYR A CA 1
ATOM 638 C C . TYR A 1 83 ? 14.007 11.670 -2.364 1.00 67.62 83 TYR A C 1
ATOM 640 O O . TYR A 1 83 ? 13.858 12.202 -3.462 1.00 67.62 83 TYR A O 1
ATOM 648 N N . ARG A 1 84 ? 14.782 12.216 -1.419 1.00 77.12 84 ARG A N 1
ATOM 649 C CA . ARG A 1 84 ? 15.590 13.423 -1.651 1.00 77.12 84 ARG A CA 1
ATOM 650 C C . ARG A 1 84 ? 16.736 13.095 -2.617 1.00 77.12 84 ARG A C 1
ATOM 652 O O . ARG A 1 84 ? 17.823 12.736 -2.179 1.00 77.12 84 ARG A O 1
ATOM 659 N N . MET A 1 85 ? 16.472 13.194 -3.918 1.00 87.44 85 MET A N 1
ATOM 660 C CA . MET A 1 85 ? 17.452 13.057 -4.998 1.00 87.44 85 MET A CA 1
ATOM 661 C C . MET A 1 85 ? 17.742 14.421 -5.625 1.00 87.44 85 MET A C 1
ATOM 663 O O . MET A 1 85 ? 16.835 15.231 -5.815 1.00 87.44 85 MET A O 1
ATOM 667 N N . THR A 1 86 ? 18.997 14.670 -5.993 1.00 91.31 86 THR A N 1
ATOM 668 C CA . THR A 1 86 ? 19.332 15.787 -6.886 1.00 91.31 86 THR A CA 1
ATOM 669 C C . THR A 1 86 ? 18.818 15.513 -8.304 1.00 91.31 86 THR A C 1
ATOM 671 O O . THR A 1 86 ? 18.534 14.369 -8.663 1.00 91.31 86 THR A O 1
ATOM 674 N N . ALA A 1 87 ? 18.741 16.546 -9.149 1.00 90.06 87 ALA A N 1
ATOM 675 C CA . ALA A 1 87 ? 18.337 16.383 -10.549 1.00 90.06 87 ALA A CA 1
ATOM 676 C C . ALA A 1 87 ? 19.225 15.377 -11.314 1.00 90.06 87 ALA A C 1
ATOM 678 O O . ALA A 1 87 ? 18.710 14.557 -12.071 1.00 90.06 87 ALA A O 1
ATOM 679 N N . GLY A 1 88 ? 20.543 15.387 -11.067 1.00 92.81 88 GLY A N 1
ATOM 680 C CA . GLY A 1 88 ? 21.482 14.437 -11.673 1.00 92.81 88 GLY A CA 1
ATOM 681 C C . GLY A 1 88 ? 21.243 12.996 -11.217 1.00 92.81 88 GLY A C 1
ATOM 682 O O . GLY A 1 88 ? 21.105 12.103 -12.049 1.00 92.81 88 GLY A O 1
ATOM 683 N N . GLN A 1 89 ? 21.092 12.781 -9.905 1.00 92.62 89 GLN A N 1
ATOM 684 C CA . GLN A 1 89 ? 20.776 11.459 -9.344 1.00 92.62 89 GLN A CA 1
ATOM 685 C C . GLN A 1 89 ? 19.444 10.921 -9.868 1.00 92.62 89 GLN A C 1
ATOM 687 O O . GLN A 1 89 ? 19.306 9.727 -10.128 1.00 92.62 89 GLN A O 1
ATOM 692 N N . ARG A 1 90 ? 18.457 11.806 -10.041 1.00 91.38 90 ARG A N 1
ATOM 693 C CA . ARG A 1 90 ? 17.157 11.431 -10.585 1.00 91.38 90 ARG A CA 1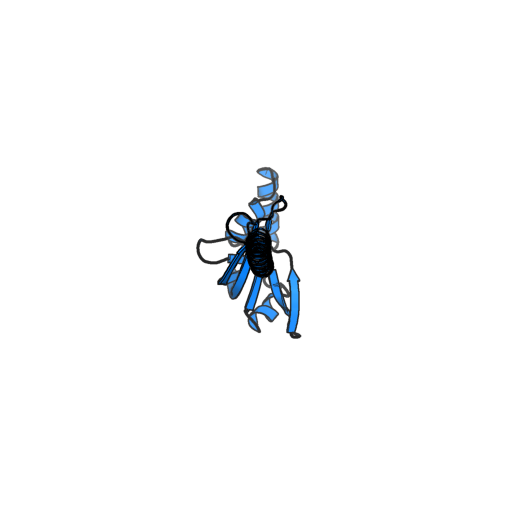
ATOM 694 C C . ARG A 1 90 ? 17.270 10.949 -12.030 1.00 91.38 90 ARG A C 1
ATOM 696 O O . ARG A 1 90 ? 16.699 9.913 -12.354 1.00 91.38 90 ARG A O 1
ATOM 703 N N . ALA A 1 91 ? 18.007 11.670 -12.875 1.00 92.38 91 ALA A N 1
ATOM 704 C CA . ALA A 1 91 ? 18.210 11.288 -14.271 1.00 92.38 91 ALA A CA 1
ATOM 705 C C . ALA A 1 91 ? 18.929 9.933 -14.399 1.00 92.38 91 ALA A C 1
ATOM 707 O O . ALA A 1 91 ? 18.507 9.080 -15.181 1.00 92.38 91 ALA A O 1
ATOM 708 N N . GLU A 1 92 ? 19.970 9.706 -13.593 1.00 94.25 92 GLU A N 1
ATOM 709 C CA . GLU A 1 92 ? 20.694 8.431 -13.551 1.00 94.25 92 GLU A CA 1
ATOM 710 C C . GLU A 1 92 ? 19.786 7.277 -13.105 1.00 94.25 92 GLU A C 1
ATOM 712 O O . GLU A 1 92 ? 19.723 6.236 -13.763 1.00 94.25 92 GLU A O 1
ATOM 717 N N . TRP A 1 93 ? 19.016 7.480 -12.033 1.00 93.81 93 TRP A N 1
ATOM 718 C CA . TRP A 1 93 ? 18.067 6.486 -11.541 1.00 93.81 93 TRP A CA 1
ATOM 719 C C . TRP A 1 93 ? 16.990 6.150 -12.578 1.00 93.81 93 TRP A C 1
ATOM 721 O O . TRP A 1 93 ? 16.703 4.975 -12.799 1.00 93.81 93 TRP A O 1
ATOM 731 N N . GLU A 1 94 ? 16.412 7.149 -13.253 1.00 93.56 94 GLU A N 1
ATOM 732 C CA . GLU A 1 94 ? 15.419 6.898 -14.303 1.00 93.56 94 GLU A CA 1
ATOM 733 C C . GLU A 1 94 ? 16.010 6.123 -15.482 1.00 93.56 94 GLU A C 1
ATOM 735 O O . GLU A 1 94 ? 15.353 5.221 -16.003 1.00 93.56 94 GLU A O 1
ATOM 740 N N . SER A 1 95 ? 17.249 6.429 -15.874 1.00 94.56 95 SER A N 1
ATOM 741 C CA . SER A 1 95 ? 17.970 5.672 -16.901 1.00 94.56 95 SER A CA 1
ATOM 742 C C . SER A 1 95 ? 18.139 4.202 -16.495 1.00 94.56 95 SER A C 1
ATOM 744 O O . SER A 1 95 ? 17.781 3.305 -17.259 1.00 94.56 95 SER A O 1
ATOM 746 N N . ALA A 1 96 ? 18.574 3.941 -15.257 1.00 94.69 96 ALA A N 1
ATOM 747 C CA . ALA A 1 96 ? 18.724 2.585 -14.723 1.00 94.69 96 ALA A CA 1
ATOM 748 C C . ALA A 1 96 ? 17.386 1.829 -14.613 1.00 94.69 96 ALA A C 1
ATOM 750 O O . ALA A 1 96 ? 17.307 0.635 -14.893 1.00 94.69 96 ALA A O 1
ATOM 751 N N . VAL A 1 97 ? 16.304 2.512 -14.235 1.00 94.31 97 VAL A N 1
ATOM 752 C CA . VAL A 1 97 ? 14.959 1.919 -14.206 1.00 94.31 97 VAL A CA 1
ATOM 753 C C . VAL A 1 97 ? 14.514 1.527 -15.615 1.00 94.31 97 VAL A C 1
ATOM 755 O O . VAL A 1 97 ? 14.006 0.424 -15.812 1.00 94.31 97 VAL A O 1
ATOM 758 N N . ARG A 1 98 ? 14.709 2.411 -16.598 1.00 94.44 98 ARG A N 1
ATOM 759 C CA . ARG A 1 98 ? 14.308 2.173 -17.992 1.00 94.44 98 ARG A CA 1
ATOM 760 C C . ARG A 1 98 ? 15.157 1.109 -18.683 1.00 94.44 98 ARG A C 1
ATOM 762 O O . ARG A 1 98 ? 14.649 0.454 -19.583 1.00 94.44 98 ARG A O 1
ATOM 769 N N . SER A 1 99 ? 16.410 0.913 -18.269 1.00 95.56 99 SER A N 1
ATOM 770 C CA . SER A 1 99 ? 17.252 -0.170 -18.791 1.00 95.56 99 SER A CA 1
ATOM 771 C C . SER A 1 99 ? 16.909 -1.537 -18.194 1.00 95.56 99 SER A C 1
ATOM 773 O O . SER A 1 99 ? 17.153 -2.558 -18.833 1.00 95.56 99 SER A O 1
ATOM 775 N N . LEU A 1 100 ? 16.330 -1.571 -16.989 1.00 96.06 100 LEU A N 1
ATOM 776 C CA . LEU A 1 100 ? 16.000 -2.810 -16.286 1.00 96.06 100 LEU A CA 1
ATOM 777 C C . LEU A 1 100 ? 14.622 -3.378 -16.648 1.00 96.06 100 LEU A C 1
ATOM 779 O O . LEU A 1 100 ? 14.464 -4.597 -16.716 1.00 96.06 100 LEU A O 1
ATOM 783 N N . TYR A 1 101 ? 13.610 -2.524 -16.820 1.00 95.62 101 TYR A N 1
ATOM 784 C CA . TYR A 1 101 ? 12.226 -2.969 -16.993 1.00 95.62 101 TYR A CA 1
ATOM 785 C C . TYR A 1 101 ? 11.694 -2.669 -18.397 1.00 95.62 101 TYR A C 1
ATOM 787 O O . TYR A 1 101 ? 11.560 -1.514 -18.790 1.00 95.62 101 TYR A O 1
ATOM 795 N N . ASP A 1 102 ? 11.277 -3.722 -19.101 1.00 94.88 102 ASP A N 1
ATOM 796 C CA . ASP A 1 102 ? 10.545 -3.631 -20.375 1.00 94.88 102 ASP A CA 1
ATOM 797 C C . ASP A 1 102 ? 9.052 -3.284 -20.195 1.00 94.88 102 ASP A C 1
ATOM 799 O O . ASP A 1 102 ? 8.321 -3.009 -21.146 1.00 94.88 102 ASP A O 1
ATOM 803 N N . GLY A 1 103 ? 8.574 -3.326 -18.956 1.00 97.12 103 GLY A N 1
ATOM 804 C CA . GLY A 1 103 ? 7.197 -3.086 -18.582 1.00 97.12 103 GLY A CA 1
ATOM 805 C C . GLY A 1 103 ? 6.941 -3.442 -17.127 1.00 97.12 103 GLY A C 1
ATOM 806 O O . GLY A 1 103 ? 7.762 -4.066 -16.447 1.00 97.12 103 GLY A O 1
ATOM 807 N N . MET A 1 104 ? 5.764 -3.074 -16.644 1.00 98.25 104 MET A N 1
ATOM 808 C CA . MET A 1 104 ? 5.360 -3.294 -15.259 1.00 98.25 104 MET A CA 1
ATOM 809 C C . MET A 1 104 ? 3.915 -3.770 -15.178 1.00 98.25 104 MET A C 1
ATOM 811 O O . MET A 1 104 ? 3.180 -3.790 -16.159 1.00 98.25 104 MET A O 1
ATOM 815 N N . VAL A 1 105 ? 3.505 -4.165 -13.978 1.00 98.56 105 VAL A N 1
ATOM 816 C CA . VAL A 1 105 ? 2.099 -4.373 -13.648 1.00 98.56 105 VAL A CA 1
ATOM 817 C C . VAL A 1 105 ? 1.682 -3.317 -12.637 1.00 98.56 105 VAL A C 1
ATOM 819 O O . VAL A 1 105 ? 2.289 -3.195 -11.566 1.00 98.56 105 VAL A O 1
ATOM 822 N N . ARG A 1 106 ? 0.631 -2.575 -12.978 1.00 98.50 106 ARG A N 1
ATOM 823 C CA . ARG A 1 106 ? -0.141 -1.745 -12.063 1.00 98.50 106 ARG A CA 1
ATOM 824 C C . ARG A 1 106 ? -1.112 -2.647 -11.312 1.00 98.50 106 ARG A C 1
ATOM 826 O O . ARG A 1 106 ? -1.942 -3.330 -11.895 1.00 98.50 106 ARG A O 1
ATOM 833 N N . ILE A 1 107 ? -0.983 -2.672 -9.998 1.00 98.56 107 ILE A N 1
ATOM 834 C CA . ILE A 1 107 ? -1.947 -3.265 -9.081 1.00 98.56 107 ILE A CA 1
ATOM 835 C C . ILE A 1 107 ? -2.864 -2.118 -8.664 1.00 98.56 107 ILE A C 1
ATOM 837 O O . ILE A 1 107 ? -2.482 -1.284 -7.839 1.00 98.56 107 ILE A O 1
ATOM 841 N N . VAL A 1 108 ? -4.034 -2.048 -9.292 1.00 98.56 108 VAL A N 1
ATOM 842 C CA . VAL A 1 108 ? -5.027 -0.992 -9.091 1.00 98.56 108 VAL A CA 1
ATOM 843 C C . VAL A 1 108 ? -6.003 -1.458 -8.023 1.00 98.56 108 VAL A C 1
ATOM 845 O O . VAL A 1 108 ? -6.719 -2.438 -8.202 1.00 98.56 108 VAL A O 1
ATOM 848 N N . ILE A 1 109 ? -5.992 -0.799 -6.871 1.00 98.75 109 ILE A N 1
ATOM 849 C CA . ILE A 1 109 ? -6.745 -1.226 -5.696 1.00 98.75 109 ILE A CA 1
ATOM 850 C C . ILE A 1 109 ? -7.920 -0.283 -5.501 1.00 98.75 109 ILE A C 1
ATOM 852 O O . ILE A 1 109 ? -7.738 0.887 -5.156 1.00 98.75 109 ILE A O 1
ATOM 856 N N . THR A 1 110 ? -9.123 -0.827 -5.656 1.00 98.75 110 THR A N 1
ATOM 857 C CA . THR A 1 110 ? -10.374 -0.134 -5.351 1.00 98.75 110 THR A CA 1
ATOM 858 C C . THR A 1 110 ? -10.720 -0.363 -3.877 1.00 98.75 110 THR A C 1
ATOM 860 O O . THR A 1 110 ? -10.933 -1.520 -3.481 1.00 98.75 110 THR A O 1
ATOM 863 N N . PRO A 1 111 ? -10.755 0.690 -3.035 1.00 98.62 111 PRO A N 1
ATOM 864 C CA . PRO A 1 111 ? -11.143 0.560 -1.636 1.00 98.62 111 PRO A CA 1
ATOM 865 C C . PRO A 1 111 ? -12.595 0.089 -1.511 1.00 98.62 111 PRO A C 1
ATOM 867 O O . PRO A 1 111 ? -13.497 0.653 -2.120 1.00 98.62 111 PRO A O 1
ATOM 870 N N . THR A 1 112 ? -12.832 -0.933 -0.696 1.00 98.62 112 THR A N 1
ATOM 871 C CA . THR A 1 112 ? -14.180 -1.442 -0.380 1.00 98.62 112 THR A CA 1
ATOM 872 C C . THR A 1 112 ? -14.576 -1.169 1.067 1.00 98.62 112 THR A C 1
ATOM 874 O O . THR A 1 112 ? -15.736 -1.306 1.436 1.00 98.62 112 THR A O 1
ATOM 877 N N . TRP A 1 113 ? -13.604 -0.835 1.915 1.00 98.44 113 TRP A N 1
ATOM 878 C CA . TRP A 1 113 ? -13.814 -0.431 3.298 1.00 98.44 113 TRP A CA 1
ATOM 879 C C . TRP A 1 113 ? -12.630 0.415 3.756 1.00 98.44 113 TRP A C 1
ATOM 881 O O . TRP A 1 113 ? -11.482 0.097 3.433 1.00 98.44 113 TRP A O 1
ATOM 891 N N . VAL A 1 114 ? -12.913 1.461 4.529 1.00 97.50 114 VAL A N 1
ATOM 892 C CA . VAL A 1 114 ? -11.916 2.403 5.037 1.00 97.50 114 VAL A CA 1
ATOM 893 C C . VAL A 1 114 ? -12.239 2.756 6.485 1.00 97.50 114 VAL A C 1
ATOM 895 O O . VAL A 1 114 ? -13.407 2.912 6.843 1.00 97.50 114 VAL A O 1
ATOM 898 N N . LYS A 1 115 ? -11.206 2.905 7.316 1.00 96.50 115 LYS A N 1
ATOM 899 C CA . LYS A 1 115 ? -11.317 3.475 8.660 1.00 96.50 115 LYS A CA 1
ATOM 900 C C . LYS A 1 115 ? -10.122 4.362 8.969 1.00 96.50 115 LYS A C 1
ATOM 902 O O . LYS A 1 115 ? -8.986 3.906 8.874 1.00 96.50 115 LYS A O 1
ATOM 907 N N . LEU A 1 116 ? -10.408 5.587 9.394 1.00 96.44 116 LEU A N 1
ATOM 908 C CA . LEU A 1 116 ? -9.437 6.503 9.977 1.00 96.44 116 LEU A CA 1
ATOM 909 C C . LEU A 1 116 ? -9.426 6.339 11.502 1.00 96.44 116 LEU A C 1
ATOM 911 O O . LEU A 1 116 ? -10.476 6.131 12.114 1.00 96.44 116 LEU A O 1
ATOM 915 N N . ILE A 1 117 ? -8.234 6.400 12.086 1.00 95.50 117 ILE A N 1
ATOM 916 C CA . ILE A 1 117 ? -8.005 6.613 13.513 1.00 95.50 117 ILE A CA 1
ATOM 917 C C . ILE A 1 117 ? -6.979 7.735 13.632 1.00 95.50 117 ILE A C 1
ATOM 919 O O . ILE A 1 117 ? -5.838 7.568 13.209 1.00 95.50 117 ILE A O 1
ATOM 923 N N . ASP A 1 118 ? -7.387 8.860 14.206 1.00 93.44 118 ASP A N 1
ATOM 924 C CA . ASP A 1 118 ? -6.545 10.050 14.380 1.00 93.44 118 ASP A CA 1
ATOM 925 C C . ASP A 1 118 ? -6.429 10.509 15.841 1.00 93.44 118 ASP A C 1
ATOM 927 O O . ASP A 1 118 ? -5.691 11.445 16.122 1.00 93.44 118 ASP A O 1
ATOM 931 N N . PHE A 1 119 ? -7.139 9.859 16.773 1.00 90.50 119 PHE A N 1
ATOM 932 C CA . PHE A 1 119 ? -7.193 10.204 18.202 1.00 90.50 119 PHE A CA 1
ATOM 933 C C . PHE A 1 119 ? -7.712 11.616 18.527 1.00 90.50 119 PHE A C 1
ATOM 935 O O . PHE A 1 119 ? -7.764 11.989 19.699 1.00 90.50 119 PHE A O 1
ATOM 942 N N . GLU A 1 120 ? -8.164 12.363 17.521 1.00 89.06 120 GLU A N 1
ATOM 943 C CA . GLU A 1 120 ? -8.758 13.693 17.650 1.00 89.06 120 GLU A CA 1
ATOM 944 C C . GLU A 1 120 ? -10.267 13.613 17.396 1.00 89.06 120 GLU A C 1
ATOM 946 O O . GLU A 1 120 ? -11.077 14.016 18.231 1.00 89.06 120 GLU A O 1
ATOM 951 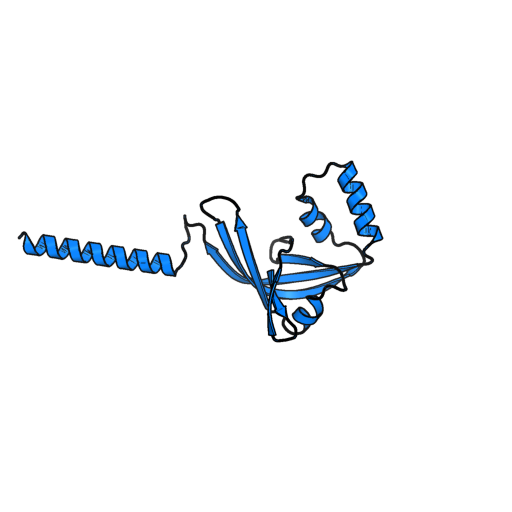N N . THR A 1 121 ? -10.644 13.036 16.255 1.00 90.81 121 THR A N 1
ATOM 952 C CA . THR A 1 121 ? -12.031 12.910 15.791 1.00 90.81 121 THR A CA 1
ATOM 953 C C . THR A 1 121 ? -12.511 11.461 15.756 1.00 90.81 121 THR A C 1
ATOM 955 O O . THR A 1 121 ? -13.709 11.198 15.851 1.00 90.81 121 THR A O 1
ATOM 958 N N . THR A 1 122 ? -11.582 10.510 15.655 1.00 93.38 122 THR A N 1
ATOM 959 C CA . THR A 1 122 ? -11.849 9.078 15.511 1.00 93.38 122 THR A CA 1
ATOM 960 C C . THR A 1 122 ? -10.924 8.268 16.410 1.00 93.38 122 THR A C 1
ATOM 962 O O . THR A 1 122 ? -9.696 8.371 16.344 1.00 93.38 122 THR A O 1
ATOM 965 N N . LEU A 1 123 ? -11.508 7.420 17.256 1.00 93.06 123 LEU A N 1
ATOM 966 C CA . LEU A 1 123 ? -10.758 6.542 18.145 1.00 93.06 123 LEU A CA 1
ATOM 967 C C . LEU A 1 123 ? -10.859 5.082 17.683 1.00 93.06 123 LEU A C 1
ATOM 969 O O . LEU A 1 123 ? -11.748 4.685 16.918 1.00 93.06 123 LEU A O 1
ATOM 973 N N . PRO A 1 124 ? -9.972 4.208 18.185 1.00 93.56 124 PRO A N 1
ATOM 974 C CA . PRO A 1 124 ? -10.235 2.782 18.128 1.00 93.56 124 PRO A CA 1
ATOM 975 C C . PRO A 1 124 ? -11.566 2.477 18.829 1.00 93.56 124 PRO A C 1
ATOM 977 O O . PRO A 1 124 ? -11.770 2.856 19.980 1.00 93.56 124 PRO A O 1
ATOM 980 N N . SER A 1 125 ? -12.458 1.732 18.174 1.00 92.12 125 SER A N 1
ATOM 981 C CA . SER A 1 125 ? -13.819 1.492 18.689 1.00 92.12 125 SER A CA 1
ATOM 982 C C . SER A 1 125 ? -13.836 0.780 20.048 1.00 92.12 125 SER A C 1
ATOM 984 O O . SER A 1 125 ? -14.711 1.029 20.872 1.00 92.12 125 SER A O 1
ATOM 986 N N . ALA A 1 126 ? -12.832 -0.058 20.323 1.00 94.00 126 ALA A N 1
ATOM 987 C CA . ALA A 1 126 ? -12.646 -0.656 21.644 1.00 94.00 126 ALA A CA 1
ATOM 988 C C . ALA A 1 126 ? -12.345 0.403 22.726 1.00 94.00 126 ALA A C 1
ATOM 990 O O . ALA A 1 126 ? -12.854 0.315 23.840 1.00 94.00 126 ALA A O 1
ATOM 991 N N . VAL A 1 127 ? -11.556 1.432 22.398 1.00 93.56 127 VAL A N 1
ATOM 992 C CA . VAL A 1 127 ? -11.222 2.536 23.312 1.00 93.56 127 VAL A CA 1
ATOM 993 C C . VAL A 1 127 ? -12.437 3.436 23.537 1.00 93.56 127 VAL A C 1
ATOM 995 O O . VAL A 1 127 ? -12.755 3.749 24.683 1.00 93.56 127 VAL A O 1
ATOM 998 N N . GLU A 1 128 ? -13.166 3.784 22.475 1.00 93.25 128 GLU A N 1
ATOM 999 C CA . GLU A 1 128 ? -14.464 4.480 22.552 1.00 93.25 128 GLU A CA 1
ATOM 1000 C C . GLU A 1 128 ? -15.431 3.780 23.508 1.00 93.25 128 GLU A C 1
ATOM 1002 O O . GLU A 1 128 ? -16.043 4.404 24.383 1.00 93.25 128 GLU A O 1
ATOM 1007 N N . GLU A 1 129 ? -15.550 2.458 23.377 1.00 96.50 129 GLU A N 1
ATOM 1008 C CA . GLU A 1 129 ? -16.420 1.676 24.237 1.00 96.50 129 GLU A CA 1
ATOM 1009 C C . GLU A 1 129 ? -15.987 1.755 25.707 1.00 96.50 129 GLU A C 1
ATOM 1011 O O . GLU A 1 129 ? -16.830 1.960 26.589 1.00 96.50 129 GLU A O 1
ATOM 1016 N N . LEU A 1 130 ? -14.687 1.621 25.980 1.00 97.50 130 LEU A N 1
ATOM 1017 C CA . LEU A 1 130 ? -14.138 1.715 27.332 1.00 97.50 130 LEU A CA 1
ATOM 1018 C C . LEU A 1 130 ? -14.360 3.103 27.949 1.00 97.50 130 LEU A C 1
ATOM 1020 O O . LEU A 1 130 ? -14.768 3.185 29.111 1.00 97.50 130 LEU A O 1
ATOM 1024 N N . LEU A 1 131 ? -14.176 4.184 27.184 1.00 95.00 131 LEU A N 1
ATOM 1025 C CA . LEU A 1 131 ? -14.464 5.550 27.635 1.00 95.00 131 LEU A CA 1
ATOM 1026 C C . LEU A 1 131 ? -15.937 5.699 28.019 1.00 95.00 131 LEU A C 1
ATOM 1028 O O . LEU A 1 131 ? -16.250 6.142 29.125 1.00 95.00 131 LEU A O 1
ATOM 1032 N N . ARG A 1 132 ? -16.849 5.221 27.166 1.00 96.25 132 ARG A N 1
ATOM 1033 C CA . ARG A 1 132 ? -18.290 5.238 27.445 1.00 96.25 132 ARG A CA 1
ATOM 1034 C C . ARG A 1 132 ? -18.636 4.459 28.718 1.00 96.25 132 ARG A C 1
ATOM 1036 O O . ARG A 1 132 ? -19.451 4.924 29.518 1.00 96.25 132 ARG A O 1
ATOM 1043 N N . ARG A 1 133 ? -18.028 3.284 28.930 1.00 97.69 133 ARG A N 1
ATOM 1044 C CA . ARG A 1 133 ? -18.214 2.480 30.154 1.00 97.69 133 ARG A CA 1
ATOM 1045 C C . ARG A 1 133 ? -17.714 3.230 31.394 1.00 97.69 133 ARG A C 1
ATOM 1047 O O . ARG A 1 133 ? -18.434 3.286 32.391 1.00 97.69 133 ARG A O 1
ATOM 1054 N N . ARG A 1 134 ? -16.537 3.863 31.322 1.00 97.31 134 ARG A N 1
ATOM 1055 C CA . ARG A 1 134 ? -15.973 4.678 32.412 1.00 97.31 134 ARG A CA 1
ATOM 1056 C C . ARG A 1 134 ? -16.887 5.849 32.773 1.00 97.31 134 ARG A C 1
ATOM 1058 O O . ARG A 1 134 ? -17.195 6.023 33.949 1.00 97.31 134 ARG A O 1
ATOM 1065 N N . THR A 1 135 ? -17.367 6.605 31.787 1.00 97.12 135 THR A N 1
ATOM 1066 C CA . THR A 1 135 ? -18.274 7.741 32.019 1.00 97.12 135 THR A CA 1
ATOM 1067 C C . THR A 1 135 ? -19.581 7.296 32.673 1.00 97.12 135 THR A C 1
ATOM 1069 O O . THR A 1 135 ? -20.050 7.943 33.607 1.00 97.12 135 THR A O 1
ATOM 1072 N N . LYS A 1 136 ? -20.162 6.168 32.233 1.00 97.06 136 LYS A N 1
ATOM 1073 C CA . LYS A 1 136 ? -21.366 5.598 32.861 1.00 97.06 136 LYS A CA 1
ATOM 1074 C C . LYS A 1 136 ? -21.126 5.233 34.325 1.00 97.06 136 LYS A C 1
ATOM 1076 O O . LYS A 1 136 ? -21.944 5.588 35.170 1.00 97.06 136 LYS A O 1
ATOM 1081 N N . ARG A 1 137 ? -20.001 4.575 34.626 1.00 97.06 137 ARG A N 1
ATOM 1082 C CA . ARG A 1 137 ? -19.634 4.204 35.999 1.00 97.06 137 ARG A CA 1
ATOM 1083 C C . ARG A 1 137 ? -19.490 5.436 36.895 1.00 97.06 137 ARG A C 1
ATOM 1085 O O . ARG A 1 137 ? -20.136 5.498 37.932 1.00 97.06 137 ARG A O 1
ATOM 1092 N N . GLN A 1 138 ? -18.743 6.445 36.448 1.00 96.25 138 GLN A N 1
ATOM 1093 C CA . GLN A 1 138 ? -18.529 7.682 37.209 1.00 96.25 138 GLN A CA 1
ATOM 1094 C C . GLN A 1 138 ? -19.831 8.451 37.475 1.00 96.25 138 GLN A C 1
ATOM 1096 O O . GLN A 1 138 ? -20.011 9.011 38.552 1.00 96.25 138 GLN A O 1
ATOM 1101 N N . ARG A 1 139 ? -20.763 8.470 36.512 1.00 95.81 139 ARG A N 1
ATOM 1102 C CA . ARG A 1 139 ? -22.094 9.067 36.715 1.00 95.81 139 ARG A CA 1
ATOM 1103 C C . ARG A 1 139 ? -22.903 8.307 37.766 1.00 95.81 139 ARG A C 1
ATOM 1105 O O . ARG A 1 139 ? -23.499 8.940 38.629 1.00 95.81 139 ARG A O 1
ATOM 1112 N N . ALA A 1 140 ? -22.901 6.976 37.713 1.00 95.25 140 ALA A N 1
ATOM 1113 C CA . ALA A 1 140 ? -23.604 6.152 38.694 1.00 95.25 140 ALA A CA 1
ATOM 1114 C C . ALA A 1 140 ? -23.019 6.306 40.110 1.00 95.25 140 ALA A C 1
ATOM 1116 O O . ALA A 1 140 ? -23.772 6.385 41.075 1.00 95.25 140 ALA A O 1
ATOM 1117 N N . GLU A 1 141 ? -21.691 6.386 40.234 1.00 95.31 141 GLU A N 1
ATOM 1118 C CA . GLU A 1 141 ? -21.000 6.641 41.505 1.00 95.31 141 GLU A CA 1
ATOM 1119 C C . GLU A 1 141 ? -21.388 8.006 42.093 1.00 95.31 141 GLU A C 1
ATOM 1121 O O . GLU A 1 141 ? -21.752 8.077 43.264 1.00 95.31 141 GLU A O 1
ATOM 1126 N N . ARG A 1 142 ? -21.409 9.070 41.275 1.00 93.12 142 ARG A N 1
ATOM 1127 C CA . ARG A 1 142 ? -21.848 10.410 41.711 1.00 93.12 142 ARG A CA 1
ATOM 1128 C C . ARG A 1 142 ? -23.299 10.425 42.193 1.00 93.12 142 ARG A C 1
ATOM 1130 O O . ARG A 1 142 ? -23.565 10.901 43.288 1.00 93.12 142 ARG A O 1
ATOM 1137 N N . GLN A 1 143 ? -24.215 9.823 41.433 1.00 92.56 143 GLN A N 1
ATOM 1138 C CA . GLN A 1 143 ? -25.632 9.749 41.814 1.00 92.56 143 GLN A CA 1
ATOM 1139 C C . GLN A 1 143 ? -25.861 8.960 43.109 1.00 92.56 143 GLN A C 1
ATOM 1141 O O . GLN A 1 143 ? -26.776 9.267 43.868 1.00 92.56 143 GLN A O 1
ATOM 1146 N N . ARG A 1 144 ? -25.054 7.922 43.368 1.00 91.81 144 ARG A N 1
ATOM 1147 C CA . ARG A 1 144 ? -25.110 7.184 44.638 1.00 91.81 144 ARG A CA 1
ATOM 1148 C C . ARG A 1 144 ? -24.623 8.037 45.803 1.00 91.81 144 ARG A C 1
ATOM 1150 O O . ARG A 1 144 ? -25.289 8.046 46.829 1.00 91.81 144 ARG A O 1
ATOM 1157 N N . ALA A 1 145 ? -23.514 8.756 45.629 1.00 90.06 145 ALA A N 1
ATOM 1158 C CA . ALA A 1 145 ? -22.985 9.649 46.656 1.00 9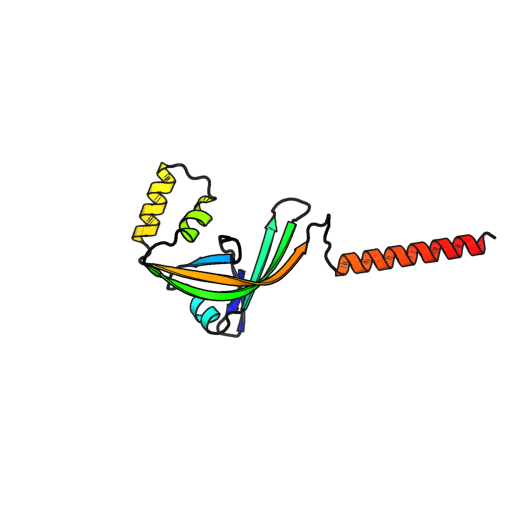0.06 145 ALA A CA 1
ATOM 1159 C C . ALA A 1 145 ? -23.981 10.771 47.008 1.00 90.06 145 ALA A C 1
ATOM 1161 O O . ALA A 1 145 ? -24.219 11.026 48.182 1.00 90.06 145 ALA A O 1
ATOM 1162 N N . GLU A 1 146 ? -24.633 11.371 46.008 1.00 90.06 146 GLU A N 1
ATOM 1163 C CA . GLU A 1 146 ? -25.658 12.410 46.206 1.00 90.06 146 GLU A CA 1
ATOM 1164 C C . GLU A 1 146 ? -26.886 11.893 46.976 1.00 90.06 146 GLU A C 1
ATOM 1166 O O . GLU A 1 146 ? -27.421 12.600 47.820 1.00 90.06 146 GLU A O 1
ATOM 1171 N N . ARG A 1 147 ? -27.314 10.645 46.734 1.00 84.69 147 ARG A N 1
ATOM 1172 C CA . ARG A 1 147 ? -28.446 10.022 47.448 1.00 84.69 147 ARG A CA 1
ATOM 1173 C C . ARG A 1 147 ? -28.125 9.570 48.871 1.00 84.69 147 ARG A C 1
ATOM 1175 O O . ARG A 1 147 ? -29.049 9.319 49.627 1.00 84.69 147 ARG A O 1
ATOM 1182 N N . GLN A 1 148 ? -26.851 9.363 49.192 1.00 78.81 148 GLN A N 1
ATOM 1183 C CA . GLN A 1 148 ? -26.409 8.936 50.525 1.00 78.81 148 GLN A CA 1
ATOM 1184 C C . GLN A 1 148 ? -26.039 10.122 51.427 1.00 78.81 148 GLN A C 1
ATOM 1186 O O . GLN A 1 148 ? -25.872 9.931 52.627 1.00 78.81 148 GLN A O 1
ATOM 1191 N N . GLY A 1 149 ? -25.886 11.322 50.855 1.00 70.06 149 GLY A N 1
ATOM 1192 C CA . GLY A 1 149 ? -25.620 12.569 51.577 1.00 70.06 149 GLY A CA 1
ATOM 1193 C C . GLY A 1 149 ? -26.843 13.471 51.789 1.00 70.06 149 GLY A C 1
ATOM 1194 O O . GLY A 1 149 ? -26.667 14.576 52.294 1.00 70.06 149 GLY A O 1
ATOM 1195 N N . ALA A 1 150 ? -28.040 13.026 51.391 1.00 53.94 150 ALA A N 1
ATOM 1196 C CA . ALA A 1 150 ? -29.338 13.670 51.618 1.00 53.94 150 ALA A CA 1
ATOM 1197 C C . ALA A 1 150 ? -30.204 12.774 52.512 1.00 53.94 150 ALA A C 1
ATOM 1199 O O . ALA A 1 150 ? -30.971 13.333 53.325 1.00 53.94 150 ALA A O 1
#

pLDDT: mean 94.13, std 6.65, range [53.94, 98.81]